Protein AF-A0A536HQE9-F1 (afdb_monomer_lite)

pLDDT: mean 83.28, std 8.92, range [55.72, 95.12]

Radius of gyration: 21.33 Å; chains: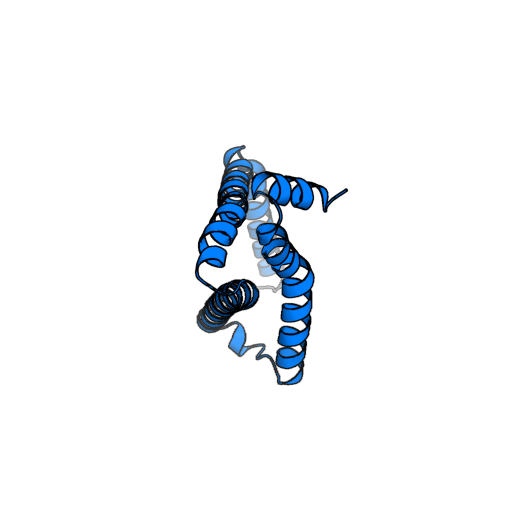 1; bounding box: 38×33×62 Å

Sequence (131 aa):
MSSAALRLRILSADMALALRVRAGAGLGRIWLPLLIVYLVWGSTYLGIRLAIDTIPPLLMAGVRFSVAGAILYAFSIGRGETQRDRPGRVQWVAALLVGELLLFGGNGGVVLAERSIPTGIAALLVATVPL

Secondary structure (DSSP, 8-state):
--HHHHHHHHHHHHHHHHHHHHHT--THHHHHHHHHHHHHHHHHHHHHHHHHTTS-HHHHHHHHHHHHHHHHHHHHHHTTGGGTS---HHHHHHHHHHHHHHHIIIIIHHHHHTTTS-HHHHHHHHHTTT-

Structure (mmCIF, N/CA/C/O backbone):
data_AF-A0A536HQE9-F1
#
_entry.id   AF-A0A536HQE9-F1
#
loop_
_atom_site.group_PDB
_atom_site.id
_atom_site.type_symbol
_atom_site.label_atom_id
_atom_site.label_alt_id
_atom_site.label_comp_id
_atom_site.label_asym_id
_atom_site.label_entity_id
_atom_site.label_seq_id
_atom_site.pdbx_PDB_ins_code
_atom_site.Cartn_x
_atom_site.Cartn_y
_atom_site.Car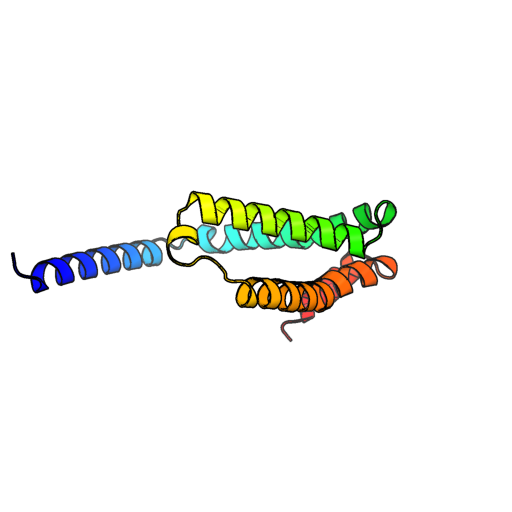tn_z
_atom_site.occupancy
_atom_site.B_iso_or_equiv
_atom_site.auth_seq_id
_atom_site.auth_comp_id
_atom_site.auth_asym_id
_atom_site.auth_atom_id
_atom_site.pdbx_PDB_model_num
ATOM 1 N N . MET A 1 1 ? -21.773 11.676 43.415 1.00 58.09 1 MET A N 1
ATOM 2 C CA . MET A 1 1 ? -20.652 12.390 42.755 1.00 58.09 1 MET A CA 1
ATOM 3 C C . MET A 1 1 ? -21.193 13.072 41.505 1.00 58.09 1 MET A C 1
ATOM 5 O O . MET A 1 1 ? -21.788 12.392 40.683 1.00 58.09 1 MET A O 1
ATOM 9 N N . SER A 1 2 ? -21.089 14.401 41.407 1.00 73.75 2 SER A N 1
ATOM 10 C CA . SER A 1 2 ? -21.716 15.191 40.332 1.00 73.75 2 SER A CA 1
ATOM 11 C C . SER A 1 2 ? -21.005 14.999 38.982 1.00 73.75 2 SER A C 1
ATOM 13 O O . SER A 1 2 ? -19.775 14.974 38.931 1.00 73.75 2 SER A O 1
ATOM 15 N N . SER A 1 3 ? -21.780 14.906 37.895 1.00 74.38 3 SER A N 1
ATOM 16 C CA . SER A 1 3 ? -21.342 14.813 36.485 1.00 74.38 3 SER A CA 1
ATOM 17 C C . SER A 1 3 ? -20.216 15.801 36.117 1.00 74.38 3 SER A C 1
ATOM 19 O O . SER A 1 3 ? -19.308 15.470 35.352 1.00 74.38 3 SER A O 1
ATOM 21 N N . ALA A 1 4 ? -20.206 16.985 36.738 1.00 72.88 4 ALA A N 1
ATOM 22 C CA . ALA A 1 4 ? -19.189 18.015 36.530 1.00 72.88 4 ALA A CA 1
ATOM 23 C C . ALA A 1 4 ? -17.778 17.601 36.999 1.00 72.88 4 ALA A C 1
ATOM 25 O O . ALA A 1 4 ? -16.787 17.913 36.339 1.00 72.88 4 ALA A O 1
ATOM 26 N N . ALA A 1 5 ? -17.670 16.849 38.099 1.00 74.19 5 ALA A N 1
ATOM 27 C CA . ALA A 1 5 ? -16.383 16.439 38.665 1.00 74.19 5 ALA A CA 1
ATOM 28 C C . ALA A 1 5 ? -15.695 15.346 37.828 1.00 74.19 5 ALA A C 1
ATOM 30 O O . ALA A 1 5 ? -14.469 15.315 37.719 1.00 74.19 5 ALA A O 1
ATOM 31 N N . LEU A 1 6 ? -16.485 14.468 37.199 1.00 73.44 6 LEU A N 1
ATOM 32 C CA . LEU A 1 6 ? -15.976 13.451 36.279 1.00 73.44 6 LEU A CA 1
ATOM 33 C C . LEU A 1 6 ? -15.451 14.096 34.987 1.00 73.44 6 LEU A C 1
ATOM 35 O O . LEU A 1 6 ? -14.371 13.739 34.523 1.00 73.44 6 LEU A O 1
ATOM 39 N N . ARG A 1 7 ? -16.166 15.099 34.458 1.00 72.75 7 ARG A N 1
ATOM 40 C CA . ARG A 1 7 ? -15.742 15.859 33.272 1.00 72.75 7 ARG A CA 1
ATOM 41 C C . ARG A 1 7 ? -14.437 16.619 33.500 1.00 72.75 7 ARG A C 1
ATOM 43 O O . ARG A 1 7 ? -13.562 16.545 32.649 1.00 72.75 7 ARG A O 1
ATOM 50 N N . LEU A 1 8 ? -14.270 17.280 34.648 1.00 75.00 8 LEU A N 1
ATOM 51 C CA . LEU A 1 8 ? -13.028 17.992 34.988 1.00 75.00 8 LEU A CA 1
ATOM 52 C C . LEU A 1 8 ? -11.826 17.048 35.123 1.00 75.00 8 LEU A C 1
ATOM 54 O O . LEU A 1 8 ? -10.733 17.378 34.667 1.00 75.00 8 LEU A O 1
ATOM 58 N N . ARG A 1 9 ? -12.029 15.849 35.685 1.00 75.62 9 ARG A N 1
ATOM 59 C CA . ARG A 1 9 ? -10.982 14.819 35.765 1.00 75.62 9 ARG A CA 1
ATOM 60 C C . ARG A 1 9 ? -10.570 14.297 34.390 1.00 75.62 9 ARG A C 1
ATOM 62 O O . ARG A 1 9 ? -9.373 14.220 34.129 1.00 75.62 9 ARG A O 1
ATOM 69 N N . ILE A 1 10 ? -11.531 13.992 33.517 1.00 73.38 10 ILE A N 1
ATOM 70 C CA . ILE A 1 10 ? -11.259 13.541 32.142 1.00 73.38 10 ILE A CA 1
ATOM 71 C C . ILE A 1 10 ? -10.513 14.636 31.368 1.00 73.38 10 ILE A C 1
ATOM 73 O O . ILE A 1 10 ? -9.427 14.384 30.858 1.00 73.38 10 ILE A O 1
ATOM 77 N N . LEU A 1 11 ? -11.006 15.880 31.419 1.00 77.31 11 LEU A N 1
ATOM 78 C CA . LEU A 1 11 ? -10.370 17.020 30.754 1.00 77.31 11 LEU A CA 1
ATOM 79 C C . LEU A 1 11 ? -8.928 17.245 31.243 1.00 77.31 11 LEU A C 1
ATOM 81 O O . LEU A 1 11 ? -8.043 17.548 30.450 1.00 77.31 11 LEU A O 1
ATOM 85 N N . SER A 1 12 ? -8.673 17.068 32.546 1.00 75.69 12 SER A N 1
ATOM 86 C CA . SER A 1 12 ? -7.329 17.202 33.122 1.00 75.69 12 SER A CA 1
ATOM 87 C C . SER A 1 12 ? -6.375 16.075 32.707 1.00 75.69 12 SER A C 1
ATOM 89 O O . SER A 1 12 ? -5.190 16.329 32.491 1.00 75.69 12 SER A O 1
ATOM 91 N N . ALA A 1 13 ? -6.881 14.847 32.554 1.00 77.62 13 ALA A N 1
ATOM 92 C CA . ALA A 1 13 ? -6.098 13.693 32.123 1.00 77.62 13 ALA A CA 1
ATOM 93 C C . ALA A 1 13 ? -5.738 13.787 30.634 1.00 77.62 13 ALA A C 1
ATOM 95 O O . ALA A 1 13 ? -4.582 13.562 30.273 1.00 77.62 13 ALA A O 1
ATOM 96 N N . ASP A 1 14 ? -6.687 14.206 29.794 1.00 81.50 14 ASP A N 1
ATOM 97 C CA . ASP A 1 14 ? -6.466 14.446 28.366 1.00 81.50 14 ASP A CA 1
ATOM 98 C C . ASP A 1 14 ? -5.483 15.599 28.140 1.00 81.50 14 ASP A C 1
ATOM 100 O O . ASP A 1 14 ? -4.561 15.485 27.333 1.00 81.50 14 ASP A O 1
ATOM 104 N N . MET A 1 15 ? -5.609 16.686 28.912 1.00 75.88 15 MET A N 1
ATOM 105 C CA . MET A 1 15 ? -4.670 17.811 28.871 1.00 75.88 15 MET A CA 1
ATOM 106 C C . MET A 1 15 ? -3.262 17.375 29.294 1.00 75.88 15 MET A C 1
ATOM 108 O O . MET A 1 15 ? -2.280 17.742 28.653 1.00 75.88 15 MET A O 1
ATOM 112 N N . ALA A 1 16 ? -3.144 16.551 30.339 1.00 75.31 16 ALA A N 1
ATOM 113 C CA . ALA A 1 16 ? -1.863 16.012 30.787 1.00 75.31 16 ALA A CA 1
ATOM 114 C C . ALA A 1 16 ? -1.246 15.048 29.758 1.00 75.31 16 ALA A C 1
ATOM 116 O O . ALA A 1 16 ? -0.032 15.072 29.552 1.00 75.31 16 ALA A O 1
ATOM 117 N N . LEU A 1 17 ? -2.057 14.233 29.077 1.00 74.44 17 LEU A N 1
ATOM 118 C CA . LEU A 1 17 ? -1.613 13.359 27.991 1.00 74.44 17 LEU A CA 1
ATOM 119 C C . LEU A 1 17 ? -1.147 14.178 26.781 1.00 74.44 17 LEU A C 1
ATOM 121 O O . LEU A 1 17 ? -0.054 13.940 26.268 1.00 74.44 17 LEU A O 1
ATOM 125 N N . ALA A 1 18 ? -1.918 15.188 26.377 1.00 71.06 18 ALA A N 1
ATOM 126 C CA . ALA A 1 18 ? -1.572 16.098 25.291 1.00 71.06 18 ALA A CA 1
ATOM 127 C C . ALA A 1 18 ? -0.280 16.872 25.593 1.00 71.06 18 ALA A C 1
ATOM 129 O O . ALA A 1 18 ? 0.608 16.949 24.745 1.00 71.06 18 ALA A O 1
ATOM 130 N N . LEU A 1 19 ? -0.119 17.373 26.821 1.00 70.06 19 LEU A N 1
ATOM 131 C CA . LEU A 1 19 ? 1.103 18.045 27.265 1.00 70.06 19 LEU A CA 1
ATOM 132 C C . LEU A 1 19 ? 2.301 17.089 27.322 1.00 70.06 19 LEU A C 1
ATOM 134 O O . LEU A 1 19 ? 3.394 17.494 26.948 1.00 70.06 19 LEU A O 1
ATOM 138 N N . ARG A 1 20 ? 2.124 15.814 27.694 1.00 68.06 20 ARG A N 1
ATOM 139 C CA . ARG A 1 20 ? 3.188 14.787 27.647 1.00 68.06 20 ARG A CA 1
ATOM 140 C C . ARG A 1 20 ? 3.584 14.393 26.223 1.00 68.06 20 ARG A C 1
ATOM 142 O O . ARG A 1 20 ? 4.760 14.156 25.952 1.00 68.06 20 ARG A O 1
ATOM 149 N N . VAL A 1 21 ? 2.623 14.329 25.302 1.00 65.62 21 VAL A N 1
ATOM 150 C CA . VAL A 1 21 ? 2.886 14.116 23.870 1.00 65.62 21 VAL A CA 1
ATOM 151 C C . VAL A 1 21 ? 3.666 15.304 23.301 1.00 65.62 21 VAL A C 1
ATOM 153 O O . VAL A 1 21 ? 4.659 15.100 22.605 1.00 65.62 21 VAL A O 1
ATOM 156 N N . ARG A 1 22 ? 3.277 16.532 23.665 1.00 63.88 22 ARG A N 1
ATOM 157 C CA . ARG A 1 22 ? 3.876 17.781 23.173 1.00 63.88 22 ARG A CA 1
ATOM 158 C C . ARG A 1 22 ? 5.249 18.080 23.785 1.00 63.88 22 ARG A C 1
ATOM 160 O O . ARG A 1 22 ? 6.147 18.496 23.066 1.00 63.88 22 ARG A O 1
ATOM 167 N N . ALA A 1 23 ? 5.435 17.817 25.078 1.00 63.81 23 ALA A N 1
ATOM 168 C CA . ALA A 1 23 ? 6.696 18.030 25.794 1.00 63.81 23 ALA A CA 1
ATOM 169 C C . ALA A 1 23 ? 7.766 16.969 25.476 1.00 63.81 23 ALA A C 1
ATOM 171 O O . ALA A 1 23 ? 8.939 17.174 25.765 1.00 63.81 23 ALA A O 1
ATOM 172 N N . GLY A 1 24 ? 7.372 15.837 24.881 1.00 55.72 24 GLY A N 1
ATOM 173 C CA . GLY A 1 24 ? 8.262 14.718 24.569 1.00 55.72 24 GLY A CA 1
ATOM 174 C C . GLY A 1 24 ? 8.358 14.382 23.084 1.00 55.72 24 GLY A C 1
ATOM 175 O O . GLY A 1 24 ? 8.731 13.257 22.752 1.00 55.72 24 GLY A O 1
ATOM 176 N N . ALA A 1 25 ? 7.966 15.270 22.169 1.00 62.78 25 ALA A N 1
ATOM 177 C CA . ALA A 1 25 ? 8.161 15.047 20.737 1.00 62.78 25 ALA A CA 1
ATOM 178 C C . ALA A 1 25 ? 9.625 15.327 20.358 1.00 62.78 25 ALA A C 1
ATOM 180 O O . ALA A 1 25 ? 9.936 16.293 19.671 1.00 62.78 25 ALA A O 1
ATOM 181 N N . GLY A 1 26 ? 10.547 14.494 20.851 1.00 75.06 26 GLY A N 1
ATOM 182 C CA . GLY A 1 26 ? 11.930 14.510 20.382 1.00 75.06 26 GLY A CA 1
ATOM 183 C C . GLY A 1 26 ? 11.981 14.234 18.879 1.00 75.06 26 GLY A C 1
ATOM 184 O O . GLY A 1 26 ? 11.080 13.585 18.344 1.00 75.06 26 GLY A O 1
ATOM 185 N N . LEU A 1 27 ? 13.04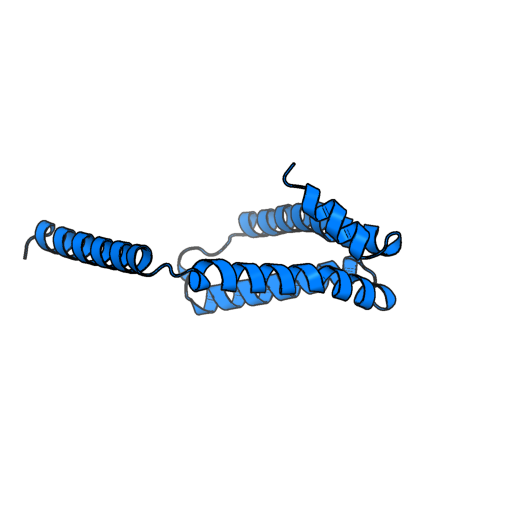8 14.681 18.210 1.00 76.00 27 LEU A N 1
ATOM 186 C CA . LEU A 1 27 ? 13.272 14.484 16.771 1.00 76.00 27 LEU A CA 1
ATOM 187 C C . LEU A 1 27 ? 12.894 13.060 16.301 1.00 76.00 27 LEU A C 1
ATOM 189 O O . LEU A 1 27 ? 12.240 12.900 15.274 1.00 76.00 27 LEU A O 1
ATOM 193 N N . GLY A 1 28 ? 13.200 12.026 17.092 1.00 81.94 28 GLY A N 1
ATOM 194 C CA . GLY A 1 28 ? 12.864 10.633 16.777 1.00 81.94 28 GLY A CA 1
ATOM 195 C C . GLY A 1 28 ? 11.371 10.338 16.557 1.00 81.94 28 GLY A C 1
ATOM 196 O O . GLY A 1 28 ? 11.050 9.509 15.715 1.00 81.94 28 GLY A O 1
ATOM 197 N N . ARG A 1 29 ? 10.440 11.034 17.228 1.00 83.88 29 ARG A N 1
ATOM 198 C CA . ARG A 1 29 ? 8.985 10.845 17.033 1.00 83.88 29 ARG A CA 1
ATOM 199 C C . ARG A 1 29 ? 8.483 11.340 15.675 1.00 83.88 29 ARG A C 1
ATOM 201 O O . ARG A 1 29 ? 7.400 10.941 15.264 1.00 83.88 29 ARG A O 1
ATOM 208 N N . ILE A 1 30 ? 9.257 12.189 15.003 1.00 87.62 30 ILE A N 1
ATOM 209 C CA . ILE A 1 30 ? 8.939 12.738 13.680 1.00 87.62 30 ILE A CA 1
ATOM 210 C C . ILE A 1 30 ? 9.748 11.999 12.611 1.00 87.62 30 ILE A C 1
ATOM 212 O O . ILE A 1 30 ? 9.189 11.492 11.640 1.00 87.62 30 ILE A O 1
ATOM 216 N N . TRP A 1 31 ? 11.062 11.882 12.812 1.00 93.88 31 TRP A N 1
ATOM 217 C CA . TRP A 1 31 ? 11.966 11.327 11.808 1.00 93.88 31 TRP A CA 1
ATOM 218 C C . TRP A 1 31 ? 11.847 9.815 11.643 1.00 93.88 31 TRP A C 1
ATOM 220 O O . TRP A 1 31 ? 11.999 9.333 10.526 1.00 93.88 31 TRP A O 1
ATOM 230 N N . LEU A 1 32 ? 11.548 9.056 12.705 1.00 93.50 32 LEU A N 1
ATOM 231 C CA . LEU A 1 32 ? 11.432 7.601 12.588 1.00 93.50 32 LEU A CA 1
ATOM 232 C C . LEU A 1 32 ? 10.230 7.185 11.718 1.00 93.50 32 LEU A C 1
ATOM 234 O O . LEU A 1 32 ? 10.441 6.413 10.783 1.00 93.50 32 LEU A O 1
ATOM 238 N N . PRO A 1 33 ? 9.001 7.706 11.929 1.00 93.50 33 PRO A N 1
ATOM 239 C CA . PRO A 1 33 ? 7.892 7.441 11.014 1.00 93.50 33 PRO A CA 1
ATOM 240 C C . PRO A 1 33 ? 8.178 7.891 9.580 1.00 93.50 33 PRO A C 1
ATOM 242 O O . PRO A 1 33 ? 7.868 7.155 8.649 1.00 93.50 33 PRO A O 1
ATOM 245 N N . LEU A 1 34 ? 8.808 9.059 9.393 1.00 93.00 34 LEU A N 1
ATOM 246 C CA . LEU A 1 34 ? 9.181 9.545 8.061 1.00 93.00 34 LEU A CA 1
ATOM 247 C C . LEU A 1 34 ? 10.153 8.596 7.361 1.00 93.00 34 LEU A C 1
ATOM 249 O O . LEU A 1 34 ? 9.936 8.250 6.205 1.00 93.00 34 LEU A O 1
ATOM 253 N N . LEU A 1 35 ? 11.184 8.127 8.065 1.00 94.88 35 LEU A N 1
ATOM 254 C CA . LEU A 1 35 ? 12.147 7.181 7.515 1.00 94.88 35 LEU A CA 1
ATOM 255 C C . LEU A 1 35 ? 11.469 5.866 7.118 1.00 94.88 35 LEU A C 1
ATOM 257 O O . LEU A 1 35 ? 11.728 5.347 6.036 1.00 94.88 35 LEU A O 1
ATOM 261 N N . ILE A 1 36 ? 10.572 5.351 7.965 1.00 95.12 36 ILE A N 1
ATOM 262 C CA . ILE A 1 36 ? 9.795 4.145 7.660 1.00 95.12 36 ILE A CA 1
ATOM 263 C C . ILE A 1 36 ? 8.967 4.363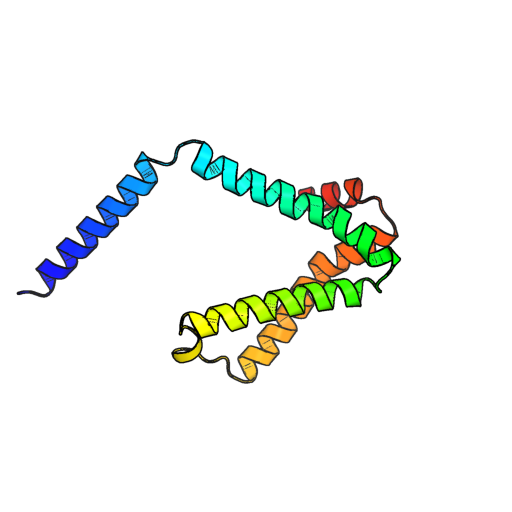 6.396 1.00 95.12 36 ILE A C 1
ATOM 265 O O . ILE A 1 36 ? 9.030 3.544 5.483 1.00 95.12 36 ILE A O 1
ATOM 269 N N . VAL A 1 37 ? 8.230 5.472 6.311 1.00 91.88 37 VAL A N 1
ATOM 270 C CA . VAL A 1 37 ? 7.425 5.789 5.127 1.00 91.88 37 VAL A CA 1
ATOM 271 C C . VAL A 1 37 ? 8.314 5.888 3.891 1.00 91.88 37 VAL A C 1
ATOM 273 O O . VAL A 1 37 ? 8.000 5.256 2.892 1.00 91.88 37 VAL A O 1
ATOM 276 N N . TYR A 1 38 ? 9.446 6.590 3.953 1.00 91.06 38 TYR A N 1
ATOM 277 C CA . TYR A 1 38 ? 10.345 6.758 2.808 1.00 91.06 38 TYR A CA 1
ATOM 278 C C . TYR A 1 38 ? 10.935 5.439 2.323 1.00 91.06 38 TYR A C 1
ATOM 280 O O . TYR A 1 38 ? 10.954 5.184 1.121 1.00 91.06 38 TYR A O 1
ATOM 288 N N . LEU A 1 39 ? 11.372 4.575 3.237 1.00 93.75 39 LEU A N 1
ATOM 289 C CA . LEU A 1 39 ? 11.931 3.277 2.871 1.00 93.75 39 LEU A CA 1
ATOM 290 C C . LEU A 1 39 ? 10.852 2.331 2.336 1.00 93.75 39 LEU A C 1
ATOM 292 O O . LEU A 1 39 ? 11.058 1.683 1.311 1.00 93.75 39 LEU A O 1
ATOM 296 N N . VAL A 1 40 ? 9.687 2.266 2.981 1.00 93.00 40 VAL A N 1
ATOM 297 C CA . VAL A 1 40 ? 8.590 1.372 2.575 1.00 93.00 40 VAL A CA 1
ATOM 298 C C . VAL A 1 40 ? 7.953 1.829 1.258 1.00 93.00 40 VAL A C 1
ATOM 300 O O . VAL A 1 40 ? 7.727 1.012 0.364 1.00 93.00 40 VAL A O 1
ATOM 303 N N . TRP A 1 41 ? 7.691 3.126 1.082 1.00 88.69 41 TRP A N 1
ATOM 304 C CA . TRP A 1 41 ? 7.170 3.648 -0.185 1.00 88.69 41 TRP A CA 1
ATOM 305 C C . TRP A 1 41 ? 8.222 3.648 -1.290 1.00 88.69 41 TRP A C 1
ATOM 307 O O . TRP A 1 41 ? 7.907 3.258 -2.407 1.00 88.69 41 TRP A O 1
ATOM 317 N N . GLY A 1 42 ? 9.471 4.015 -1.003 1.00 88.25 42 GLY A N 1
ATOM 318 C CA . GLY A 1 42 ? 10.542 3.986 -2.000 1.00 88.25 42 GLY A CA 1
ATOM 319 C C . GLY A 1 42 ? 10.801 2.574 -2.531 1.00 88.25 42 GLY A C 1
ATOM 320 O O . GLY A 1 42 ? 10.838 2.355 -3.740 1.00 88.25 42 GLY A O 1
ATOM 321 N N . SER A 1 43 ? 10.895 1.587 -1.634 1.00 90.75 43 SER A N 1
ATOM 322 C CA . SER A 1 43 ? 11.077 0.179 -2.021 1.00 90.75 43 SER A CA 1
ATOM 323 C C . SER A 1 43 ? 9.874 -0.411 -2.757 1.00 90.75 43 SER A C 1
ATOM 325 O O . SER A 1 43 ? 10.041 -1.362 -3.516 1.00 90.75 43 SER A O 1
ATOM 327 N N . THR A 1 44 ? 8.679 0.168 -2.601 1.00 89.94 44 THR A N 1
ATOM 328 C CA . THR A 1 44 ? 7.487 -0.278 -3.327 1.00 89.94 44 THR A CA 1
ATOM 329 C C . THR A 1 44 ? 7.671 -0.168 -4.840 1.00 89.94 44 THR A C 1
ATOM 331 O O . THR A 1 44 ? 7.306 -1.112 -5.530 1.00 89.94 44 THR A O 1
ATOM 334 N N . TYR A 1 45 ? 8.257 0.920 -5.354 1.00 89.50 45 TYR A N 1
ATOM 335 C CA . TYR A 1 45 ? 8.502 1.073 -6.797 1.00 89.50 45 TYR A CA 1
ATOM 336 C C . TYR A 1 45 ? 9.442 -0.018 -7.317 1.00 89.50 45 TYR A C 1
ATOM 338 O O . TYR A 1 45 ? 9.198 -0.654 -8.332 1.00 89.50 45 TYR A O 1
ATOM 346 N N . LEU A 1 46 ? 10.505 -0.321 -6.568 1.00 90.19 46 LEU A N 1
ATOM 347 C CA . LEU A 1 46 ? 11.384 -1.434 -6.923 1.00 90.19 46 LEU A CA 1
ATOM 348 C C . LEU A 1 46 ? 10.643 -2.781 -6.890 1.00 90.19 46 LEU A C 1
ATOM 350 O O . LEU A 1 46 ? 10.789 -3.589 -7.803 1.00 90.19 46 LEU A O 1
ATOM 354 N N . GLY A 1 47 ? 9.834 -3.017 -5.856 1.00 90.06 47 GLY A N 1
ATOM 355 C CA . GLY A 1 47 ? 9.048 -4.241 -5.715 1.00 90.06 47 GLY A CA 1
ATOM 356 C C . GLY A 1 47 ? 8.014 -4.428 -6.828 1.00 90.06 47 GLY A C 1
ATOM 357 O O . GLY A 1 47 ? 7.845 -5.547 -7.305 1.00 90.06 47 GLY A O 1
ATOM 358 N N . ILE A 1 48 ? 7.357 -3.350 -7.271 1.00 90.19 48 ILE A N 1
ATOM 359 C CA . ILE A 1 48 ? 6.423 -3.372 -8.402 1.00 90.19 48 ILE A CA 1
ATOM 360 C C . ILE A 1 48 ? 7.169 -3.805 -9.657 1.00 90.19 48 ILE A C 1
ATOM 362 O O . ILE A 1 48 ? 6.782 -4.813 -10.244 1.00 90.19 48 ILE A O 1
ATOM 366 N N . ARG A 1 49 ? 8.264 -3.129 -10.020 1.00 90.44 49 ARG A N 1
ATOM 367 C CA . ARG A 1 49 ? 9.063 -3.472 -11.202 1.00 90.44 49 ARG A CA 1
ATOM 368 C C . ARG A 1 49 ? 9.481 -4.939 -11.234 1.00 90.44 49 ARG A C 1
ATOM 370 O O . ARG A 1 49 ? 9.357 -5.575 -12.271 1.00 90.44 49 ARG A O 1
ATOM 377 N N . LEU A 1 50 ? 9.929 -5.482 -10.103 1.00 92.38 50 LEU A N 1
ATOM 378 C CA . LEU A 1 50 ? 10.311 -6.893 -10.007 1.00 92.38 50 LEU A CA 1
ATOM 379 C C . LEU A 1 50 ? 9.106 -7.841 -10.137 1.00 92.38 50 LEU A C 1
ATOM 381 O O . LEU A 1 50 ? 9.217 -8.918 -10.716 1.00 92.38 50 LEU A O 1
ATOM 3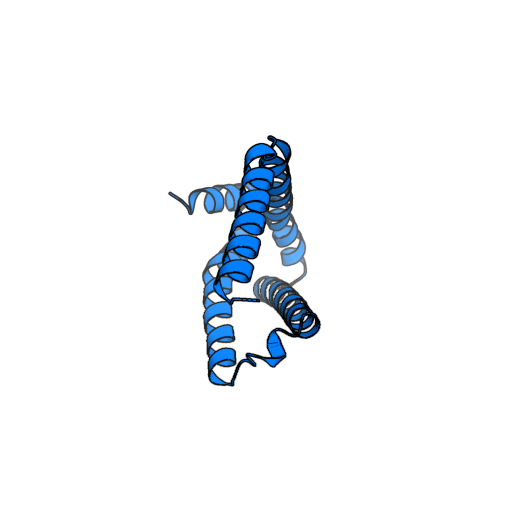85 N N . ALA A 1 51 ? 7.945 -7.464 -9.599 1.00 89.94 51 ALA A N 1
ATOM 386 C CA . ALA A 1 51 ? 6.749 -8.299 -9.640 1.00 89.94 51 ALA A CA 1
ATOM 387 C C . ALA A 1 51 ? 6.084 -8.315 -11.025 1.00 89.94 51 ALA A C 1
ATOM 389 O O . ALA A 1 51 ? 5.601 -9.361 -11.462 1.00 89.94 51 ALA A O 1
ATOM 390 N N . ILE A 1 52 ? 6.066 -7.180 -11.732 1.00 90.69 52 ILE A N 1
ATOM 391 C CA . ILE A 1 52 ? 5.399 -7.062 -13.040 1.00 90.69 52 ILE A CA 1
ATOM 392 C C . ILE A 1 52 ? 6.103 -7.833 -14.161 1.00 90.69 52 ILE A C 1
ATOM 394 O O . ILE A 1 52 ? 5.488 -8.073 -15.200 1.00 90.69 52 ILE A O 1
ATOM 398 N N . ASP A 1 53 ? 7.351 -8.254 -13.939 1.00 88.69 53 ASP A N 1
ATOM 399 C CA . ASP A 1 53 ? 8.088 -9.137 -14.848 1.00 88.69 53 ASP A CA 1
ATOM 400 C C . ASP A 1 53 ? 7.511 -10.567 -14.861 1.00 88.69 53 ASP A C 1
ATOM 402 O O . ASP A 1 53 ? 7.699 -11.306 -15.826 1.00 88.69 53 ASP A O 1
ATOM 406 N N . THR A 1 54 ? 6.783 -10.967 -13.810 1.00 90.94 54 THR A N 1
ATOM 407 C CA . THR A 1 54 ? 6.234 -12.330 -13.656 1.00 90.94 54 THR A CA 1
ATOM 408 C C . THR A 1 54 ? 4.712 -12.373 -13.536 1.00 90.94 54 THR A C 1
ATOM 410 O O . THR A 1 54 ? 4.088 -13.352 -13.944 1.00 90.94 54 THR A O 1
ATOM 413 N N . ILE A 1 55 ? 4.093 -11.317 -13.003 1.00 90.38 55 ILE A N 1
ATOM 414 C CA . ILE A 1 55 ? 2.650 -11.229 -12.769 1.00 90.38 55 ILE A CA 1
ATOM 415 C C . ILE A 1 55 ? 2.083 -10.075 -13.604 1.00 90.38 55 ILE A C 1
ATOM 417 O O . ILE A 1 55 ? 2.626 -8.970 -13.553 1.00 90.38 55 ILE A O 1
ATOM 421 N N . PRO A 1 56 ? 0.956 -10.257 -14.324 1.00 90.00 56 PRO A N 1
ATOM 422 C CA . PRO A 1 56 ? 0.297 -9.156 -15.012 1.00 90.00 56 PRO A CA 1
ATOM 423 C C . PRO A 1 56 ? 0.068 -7.963 -14.059 1.00 90.00 56 PRO A C 1
ATOM 425 O O . PRO A 1 56 ? -0.512 -8.143 -12.992 1.00 90.00 56 PRO A O 1
ATOM 428 N N . PRO A 1 57 ? 0.484 -6.738 -14.411 1.00 86.19 57 PRO A N 1
ATOM 429 C CA . PRO A 1 57 ? 0.587 -5.624 -13.473 1.00 86.19 57 PRO A CA 1
ATOM 430 C C . PRO A 1 57 ? -0.711 -5.256 -12.767 1.00 86.19 57 PRO A C 1
ATOM 432 O O . PRO A 1 57 ? -0.715 -5.059 -11.557 1.00 86.19 57 PRO A O 1
ATOM 435 N N . LEU A 1 58 ? -1.824 -5.203 -13.501 1.00 85.19 58 LEU A N 1
ATOM 436 C CA . LEU A 1 58 ? -3.123 -4.899 -12.900 1.00 85.19 58 LEU A CA 1
ATOM 437 C C . LEU A 1 58 ? -3.581 -6.015 -11.953 1.00 85.19 58 LEU A C 1
ATOM 439 O O . LEU A 1 58 ? -4.182 -5.730 -10.923 1.00 85.19 58 LEU A O 1
ATOM 443 N N . LEU A 1 59 ? -3.238 -7.271 -12.257 1.00 86.44 59 LEU A N 1
ATOM 444 C CA . LEU A 1 59 ? -3.501 -8.399 -11.368 1.00 86.44 59 LEU A CA 1
ATOM 445 C C . LEU A 1 59 ? -2.623 -8.325 -10.114 1.00 86.44 59 LEU A C 1
ATOM 447 O O . LEU A 1 59 ? -3.128 -8.495 -9.011 1.00 86.44 59 LEU A O 1
ATOM 451 N N . MET A 1 60 ? -1.333 -8.019 -10.267 1.00 88.81 60 MET A N 1
ATOM 452 C CA . MET A 1 60 ? -0.408 -7.824 -9.149 1.00 88.81 60 MET A CA 1
ATOM 453 C C . MET A 1 60 ? -0.905 -6.718 -8.211 1.00 88.81 60 MET A C 1
ATOM 455 O O . MET A 1 60 ? -1.037 -6.943 -7.006 1.00 88.81 60 MET A O 1
ATOM 459 N N . ALA A 1 61 ? -1.256 -5.553 -8.765 1.00 86.38 61 ALA A N 1
ATOM 460 C CA . ALA A 1 61 ? -1.817 -4.444 -8.004 1.00 86.38 61 ALA A CA 1
ATOM 461 C C . ALA A 1 61 ? -3.135 -4.853 -7.323 1.00 86.38 61 ALA A C 1
ATOM 463 O O . ALA A 1 61 ? -3.279 -4.689 -6.111 1.00 86.38 61 ALA A O 1
ATOM 464 N N . GLY A 1 62 ? -4.063 -5.456 -8.072 1.00 85.25 62 GLY A N 1
ATOM 465 C CA . GLY A 1 62 ? -5.350 -5.923 -7.561 1.00 85.25 62 GLY A CA 1
ATOM 466 C C . GLY A 1 62 ? -5.211 -6.891 -6.386 1.00 85.25 62 GLY A C 1
ATOM 467 O O . GLY A 1 62 ? -5.838 -6.689 -5.346 1.00 85.25 62 GLY A O 1
ATOM 468 N N . VAL A 1 63 ? -4.339 -7.897 -6.497 1.00 88.38 63 VAL A N 1
ATOM 469 C CA . VAL A 1 63 ? -4.061 -8.860 -5.419 1.00 88.38 63 VAL A CA 1
ATOM 470 C C . VAL A 1 63 ? -3.448 -8.161 -4.210 1.00 88.38 63 VAL A C 1
ATOM 472 O O . VAL A 1 63 ? -3.947 -8.335 -3.099 1.00 88.38 63 VAL A O 1
ATOM 475 N N . ARG A 1 64 ? -2.415 -7.332 -4.405 1.00 87.12 64 ARG A N 1
ATOM 476 C CA . ARG A 1 64 ? -1.751 -6.595 -3.318 1.00 87.12 64 ARG A CA 1
ATOM 477 C C . ARG A 1 64 ? -2.757 -5.810 -2.479 1.00 87.12 64 ARG A C 1
ATOM 479 O O . ARG A 1 64 ? -2.738 -5.885 -1.250 1.00 87.12 64 ARG A O 1
ATOM 486 N N . PHE A 1 65 ? -3.635 -5.062 -3.135 1.00 85.69 65 PHE A N 1
ATOM 487 C CA . PHE A 1 65 ? -4.594 -4.215 -2.441 1.00 85.69 65 PHE A CA 1
ATOM 488 C C . PHE A 1 65 ? -5.797 -4.980 -1.891 1.00 85.69 65 PHE A C 1
ATOM 490 O O . PHE A 1 65 ? -6.286 -4.629 -0.819 1.00 85.69 65 PHE A O 1
ATOM 497 N N . SER A 1 66 ? -6.222 -6.061 -2.548 1.00 87.31 66 SER A N 1
ATOM 498 C CA . SER A 1 66 ? -7.255 -6.954 -2.010 1.00 87.31 66 SER A CA 1
ATOM 499 C C . SER A 1 66 ? -6.788 -7.624 -0.720 1.00 87.31 66 SER A C 1
ATOM 501 O O . SER A 1 66 ? -7.531 -7.667 0.258 1.00 87.31 66 SER A O 1
ATOM 503 N N . VAL A 1 67 ? -5.533 -8.085 -0.680 1.00 91.56 67 VAL A N 1
ATOM 504 C CA . VAL A 1 67 ? -4.921 -8.666 0.523 1.00 91.56 67 VAL A CA 1
ATOM 505 C C . VAL A 1 67 ? -4.824 -7.623 1.638 1.00 91.56 67 VAL A C 1
ATOM 507 O O . VAL A 1 67 ? -5.240 -7.898 2.761 1.00 91.56 67 VAL A O 1
ATOM 510 N N . ALA A 1 68 ? -4.342 -6.412 1.342 1.00 89.69 68 ALA A N 1
ATOM 511 C CA . ALA A 1 68 ? -4.271 -5.336 2.333 1.00 89.69 68 ALA A CA 1
ATOM 512 C C . ALA A 1 68 ? -5.659 -4.965 2.888 1.00 89.69 68 ALA A C 1
ATOM 514 O O . ALA A 1 68 ? -5.831 -4.855 4.103 1.00 89.69 68 ALA A O 1
ATOM 515 N N . GLY A 1 69 ? -6.659 -4.831 2.012 1.00 88.44 69 GLY A N 1
ATOM 516 C CA . GLY A 1 69 ? -8.044 -4.564 2.393 1.00 88.44 69 GLY A CA 1
ATOM 517 C C . GLY A 1 69 ? -8.640 -5.676 3.255 1.00 88.44 69 GLY A C 1
ATOM 518 O O . GLY A 1 69 ? -9.260 -5.388 4.275 1.00 88.44 69 GLY A O 1
ATOM 519 N N . ALA A 1 70 ? -8.396 -6.943 2.910 1.00 90.31 70 ALA A N 1
ATOM 520 C CA . ALA A 1 70 ? -8.852 -8.090 3.692 1.00 90.31 70 ALA A CA 1
ATOM 521 C C . ALA A 1 70 ? -8.219 -8.128 5.092 1.00 90.31 70 ALA A C 1
ATOM 523 O O . ALA A 1 70 ? -8.925 -8.356 6.074 1.00 90.31 70 ALA A O 1
ATOM 524 N N . ILE A 1 71 ? -6.914 -7.853 5.199 1.00 93.94 71 ILE A N 1
ATOM 525 C CA . ILE A 1 71 ? -6.208 -7.775 6.486 1.00 93.94 71 ILE A CA 1
ATOM 526 C C . ILE A 1 71 ? -6.781 -6.643 7.343 1.00 93.94 71 ILE A C 1
ATOM 528 O O . ILE A 1 71 ? -7.101 -6.863 8.511 1.00 93.94 71 ILE A O 1
ATOM 532 N N . LEU A 1 72 ? -6.951 -5.447 6.773 1.00 89.19 72 LEU A N 1
ATOM 533 C CA . LEU A 1 72 ? -7.525 -4.303 7.487 1.00 89.19 72 LEU A CA 1
ATOM 534 C C . LEU A 1 72 ? -8.967 -4.569 7.924 1.00 89.19 72 LEU A C 1
ATOM 536 O O . LEU A 1 72 ? -9.343 -4.247 9.051 1.00 89.19 72 LEU A O 1
ATOM 540 N N . TYR A 1 73 ? -9.765 -5.207 7.068 1.00 88.06 73 TYR A N 1
ATOM 541 C CA . TYR A 1 73 ? -11.134 -5.572 7.400 1.00 88.06 73 TYR A CA 1
ATOM 542 C C . TYR A 1 73 ? -11.176 -6.603 8.538 1.00 88.06 73 TYR A C 1
ATOM 544 O O . TYR A 1 73 ? -11.866 -6.384 9.534 1.00 88.06 73 TYR A O 1
ATOM 552 N N . ALA A 1 74 ? -10.370 -7.667 8.465 1.00 90.25 74 ALA A N 1
ATOM 553 C CA . ALA A 1 74 ? -10.240 -8.657 9.536 1.00 90.25 74 ALA A CA 1
ATOM 554 C C . ALA A 1 74 ? -9.777 -8.025 10.859 1.00 90.25 74 ALA A C 1
ATOM 556 O O . ALA A 1 74 ? -10.309 -8.337 11.926 1.00 90.25 74 ALA A O 1
ATOM 557 N N . PHE A 1 75 ? -8.837 -7.083 10.793 1.00 90.81 75 PHE A N 1
ATOM 558 C CA . PHE A 1 75 ? -8.373 -6.334 11.955 1.00 90.81 75 PHE A CA 1
ATOM 559 C C . PHE A 1 75 ? -9.485 -5.476 12.581 1.00 90.81 75 PHE A C 1
ATOM 561 O O . PHE A 1 75 ? -9.638 -5.467 13.804 1.00 90.81 75 PHE A O 1
ATOM 568 N N . SER A 1 76 ? -10.311 -4.809 11.766 1.00 87.00 76 SER A N 1
ATOM 569 C CA . SER A 1 76 ? -11.456 -4.025 12.260 1.00 87.00 76 SER A CA 1
ATOM 570 C C . SER A 1 76 ? -12.519 -4.896 12.942 1.00 87.00 76 SER A C 1
ATOM 572 O O . SER A 1 76 ? -13.069 -4.508 13.977 1.00 87.00 76 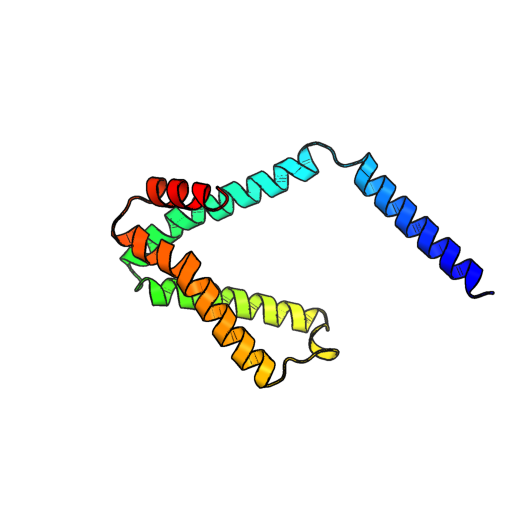SER A O 1
ATOM 574 N N . ILE A 1 77 ? -12.740 -6.114 12.427 1.00 86.19 77 ILE A N 1
ATOM 575 C CA . ILE A 1 77 ? -13.604 -7.112 13.065 1.00 86.19 77 ILE A CA 1
ATOM 576 C C . ILE A 1 77 ? -13.031 -7.488 14.434 1.00 86.19 77 ILE A C 1
ATOM 578 O O . ILE A 1 77 ? -13.766 -7.488 15.421 1.00 86.19 77 ILE A O 1
ATOM 582 N N . GLY A 1 78 ? -11.723 -7.755 14.513 1.00 85.50 78 GLY A N 1
ATOM 583 C CA . GLY A 1 78 ? -11.037 -8.104 15.761 1.00 85.50 78 GLY A CA 1
ATOM 584 C C . GLY A 1 78 ? -11.092 -7.010 16.834 1.00 85.50 78 GLY A C 1
ATOM 585 O O . GLY A 1 78 ? -11.092 -7.313 18.023 1.00 85.50 78 GLY A O 1
ATOM 586 N N . ARG A 1 79 ? -11.207 -5.739 16.431 1.00 85.88 79 ARG A N 1
ATOM 587 C CA . ARG A 1 79 ? -11.406 -4.591 17.335 1.00 85.88 79 ARG A CA 1
ATOM 588 C C . ARG A 1 79 ? -12.862 -4.366 17.756 1.00 85.88 79 ARG A C 1
ATOM 590 O O . ARG A 1 79 ? -13.125 -3.489 18.575 1.00 85.88 79 ARG A O 1
ATOM 597 N N . GLY A 1 80 ? -13.810 -5.124 17.204 1.00 77.38 80 GLY A N 1
ATOM 598 C CA . GLY A 1 80 ? -15.241 -4.964 17.472 1.00 77.38 80 GLY A CA 1
ATOM 599 C C . GLY A 1 80 ? -15.869 -3.719 16.834 1.00 77.38 80 GLY A C 1
ATOM 600 O O . GLY A 1 80 ? -17.033 -3.421 17.096 1.00 77.38 80 GLY A O 1
ATOM 601 N N . GLU A 1 81 ? -15.144 -3.001 15.973 1.00 70.88 81 GLU A N 1
ATOM 602 C CA . GLU A 1 81 ? -15.635 -1.777 15.321 1.00 70.88 81 GLU A CA 1
ATOM 603 C C . GLU A 1 81 ? -16.772 -2.084 14.352 1.00 70.88 81 GLU A C 1
ATOM 605 O O . GLU A 1 81 ? -17.786 -1.389 14.308 1.00 70.88 81 GLU A O 1
ATOM 610 N N . THR A 1 82 ? -16.660 -3.219 13.666 1.00 64.75 82 THR A N 1
ATOM 611 C CA . THR A 1 82 ? -17.674 -3.712 12.737 1.00 64.75 82 THR A CA 1
ATOM 612 C C . THR A 1 82 ? -18.976 -4.112 13.438 1.00 64.75 82 THR A C 1
ATOM 614 O O . THR A 1 82 ? -19.986 -4.272 12.767 1.00 64.75 82 THR A O 1
ATOM 617 N N . GLN A 1 83 ? -19.008 -4.294 14.767 1.00 62.88 83 GLN A N 1
ATOM 618 C CA . GLN A 1 83 ? -20.252 -4.642 15.473 1.00 62.88 83 GLN A CA 1
ATOM 619 C C . GLN A 1 83 ? -21.186 -3.446 15.689 1.00 62.88 83 GLN A C 1
ATOM 621 O O . GLN A 1 83 ? -22.388 -3.648 15.846 1.00 62.88 83 GLN A O 1
ATOM 626 N N . ARG A 1 84 ? -20.655 -2.218 15.686 1.00 61.56 84 ARG A N 1
ATOM 627 C CA . ARG A 1 84 ? -21.452 -0.990 15.834 1.00 61.56 84 ARG A CA 1
ATOM 628 C C . ARG A 1 84 ? -21.866 -0.386 14.494 1.00 61.56 84 ARG A C 1
ATOM 630 O O . ARG A 1 84 ? -22.923 0.229 14.434 1.00 61.56 84 ARG A O 1
ATOM 637 N N . ASP A 1 85 ? -21.064 -0.587 13.450 1.00 68.94 85 ASP A N 1
ATOM 638 C CA . ASP A 1 85 ? -21.275 0.008 12.127 1.00 68.94 85 ASP A CA 1
ATOM 639 C C . ASP A 1 85 ? -20.912 -0.994 11.016 1.00 68.94 85 ASP A C 1
ATOM 641 O O . ASP A 1 85 ? -19.830 -0.965 10.425 1.00 68.94 85 ASP A O 1
ATOM 645 N N . ARG A 1 86 ? -21.789 -1.983 10.788 1.00 77.38 86 ARG A N 1
ATOM 646 C CA . ARG A 1 86 ? -21.595 -2.951 9.698 1.00 77.38 86 ARG A CA 1
ATOM 647 C C . ARG A 1 86 ? -21.815 -2.254 8.352 1.00 77.38 86 ARG A C 1
ATOM 649 O O . ARG A 1 86 ? -22.903 -1.713 8.149 1.00 77.38 86 ARG A O 1
ATOM 656 N N . PRO A 1 87 ? -20.881 -2.359 7.388 1.00 80.31 87 PRO A N 1
ATOM 657 C CA . PRO A 1 87 ? -21.115 -1.816 6.061 1.00 80.31 87 PRO A CA 1
ATOM 658 C C . PRO A 1 87 ? -22.282 -2.559 5.398 1.00 80.31 87 PRO A C 1
ATOM 660 O O . PRO A 1 87 ? -22.259 -3.784 5.244 1.00 80.31 87 PRO A O 1
ATOM 663 N N . GLY A 1 88 ? -23.320 -1.816 5.021 1.00 87.62 88 GLY A N 1
ATOM 664 C CA . GLY A 1 88 ? -24.428 -2.313 4.215 1.00 87.62 88 GLY A CA 1
ATOM 665 C C . GLY A 1 88 ? -24.039 -2.474 2.743 1.00 87.62 88 GLY A C 1
ATOM 666 O O . GLY A 1 88 ? -22.939 -2.119 2.318 1.00 87.62 88 GLY A O 1
ATOM 667 N N . ARG A 1 89 ? -24.959 -3.008 1.927 1.00 88.31 89 ARG A N 1
ATOM 668 C CA . ARG A 1 89 ? -24.708 -3.274 0.494 1.00 88.31 89 ARG A CA 1
ATOM 669 C C . ARG A 1 89 ? -24.272 -2.027 -0.277 1.00 88.31 89 ARG A C 1
ATOM 671 O O . ARG A 1 89 ? -23.378 -2.119 -1.109 1.00 88.31 89 ARG A O 1
ATOM 678 N N . VAL A 1 90 ? -24.873 -0.876 0.021 1.00 89.56 90 VAL A N 1
ATOM 679 C CA . VAL A 1 90 ? -24.524 0.397 -0.627 1.00 89.56 90 VAL A CA 1
ATOM 680 C C . VAL A 1 90 ? -23.112 0.834 -0.239 1.00 89.56 90 VAL A C 1
ATOM 682 O O . VAL A 1 90 ? -22.347 1.213 -1.119 1.00 89.56 90 VAL A O 1
ATOM 685 N N . GLN A 1 91 ? -22.727 0.714 1.039 1.00 86.75 91 GLN A N 1
ATOM 686 C CA . GLN A 1 91 ? -21.361 1.028 1.471 1.00 86.75 91 GLN A CA 1
ATOM 687 C C . GLN A 1 91 ? -20.327 0.092 0.840 1.00 86.75 91 GLN A C 1
ATOM 689 O O . GLN A 1 91 ? -19.264 0.559 0.451 1.00 86.75 91 GLN A O 1
ATOM 694 N N . TRP A 1 92 ? -20.634 -1.198 0.683 1.00 89.75 92 TRP A N 1
ATOM 695 C CA . TRP A 1 92 ? -19.740 -2.137 -0.001 1.00 89.75 92 TRP A CA 1
ATOM 696 C C . TRP A 1 92 ? -19.532 -1.782 -1.471 1.00 89.75 92 TRP A C 1
ATOM 698 O O . TRP A 1 92 ? -18.396 -1.754 -1.932 1.00 89.75 92 TRP A O 1
ATOM 708 N N . VAL A 1 93 ? -20.607 -1.473 -2.199 1.00 89.31 93 VAL A N 1
ATOM 709 C CA . VAL A 1 93 ? -20.508 -1.065 -3.609 1.00 89.31 93 VAL A CA 1
ATOM 710 C C . VAL A 1 93 ? -19.755 0.257 -3.736 1.00 89.31 93 VAL A C 1
ATOM 712 O O . VAL A 1 93 ? -18.863 0.368 -4.570 1.00 89.31 93 VAL A O 1
ATOM 715 N N . ALA A 1 94 ? -20.054 1.238 -2.882 1.00 86.38 94 ALA A N 1
ATOM 716 C CA . ALA A 1 94 ? -19.333 2.505 -2.865 1.00 86.38 94 ALA A CA 1
ATOM 717 C C . ALA A 1 94 ? -17.843 2.309 -2.544 1.00 86.38 94 ALA A C 1
ATOM 719 O O . ALA A 1 94 ? -17.001 2.888 -3.218 1.00 86.38 94 ALA A O 1
ATOM 720 N N . ALA A 1 95 ? -17.505 1.463 -1.567 1.00 86.00 95 ALA A N 1
ATOM 721 C CA . ALA A 1 95 ? -16.123 1.162 -1.204 1.00 86.00 95 ALA A CA 1
ATOM 722 C C . ALA A 1 95 ? -15.368 0.450 -2.333 1.00 86.00 95 ALA A C 1
ATOM 724 O O . ALA A 1 95 ? -14.208 0.773 -2.574 1.00 86.00 95 ALA A O 1
ATOM 725 N N . LEU A 1 96 ? -16.022 -0.475 -3.043 1.00 85.81 96 LEU A N 1
ATOM 726 C CA . LEU A 1 96 ? -15.445 -1.127 -4.217 1.00 85.81 96 LEU A CA 1
ATOM 727 C C . LEU A 1 96 ? -15.199 -0.118 -5.338 1.00 85.81 96 LEU A C 1
ATOM 729 O O . LEU A 1 96 ? -14.079 -0.035 -5.819 1.00 85.81 96 LEU A O 1
ATOM 733 N N . LEU A 1 97 ? -16.194 0.698 -5.695 1.00 84.31 97 LEU A N 1
ATOM 734 C CA . LEU A 1 97 ? -16.064 1.688 -6.768 1.00 84.31 97 LEU A CA 1
ATOM 735 C C . LEU A 1 97 ? -15.011 2.751 -6.448 1.00 84.31 97 LEU A C 1
ATOM 737 O O . LEU A 1 97 ? -14.133 3.019 -7.261 1.00 84.31 97 LEU A O 1
ATOM 741 N N . VAL A 1 98 ? -15.077 3.351 -5.258 1.00 84.00 98 VAL A N 1
ATOM 742 C CA . VAL A 1 98 ? -14.129 4.388 -4.829 1.00 84.00 98 VAL A CA 1
ATOM 743 C C . VAL A 1 98 ? -12.732 3.800 -4.663 1.00 84.00 98 VAL A C 1
ATOM 745 O O . VAL A 1 98 ? -11.764 4.409 -5.110 1.00 84.00 98 VAL A O 1
ATOM 748 N N . GLY A 1 99 ? -12.620 2.615 -4.057 1.00 81.88 99 GLY A N 1
ATOM 749 C CA . GLY A 1 99 ? -11.354 1.907 -3.913 1.00 81.88 99 GLY A CA 1
ATOM 750 C C . GLY A 1 99 ? -10.735 1.598 -5.270 1.00 81.88 99 GLY A C 1
ATOM 751 O O . GLY A 1 99 ? -9.582 1.937 -5.499 1.00 81.88 99 GLY A O 1
ATOM 752 N N . GLU A 1 100 ? -11.507 1.031 -6.192 1.00 80.25 100 GLU A N 1
ATOM 753 C CA . GLU A 1 100 ? -11.049 0.705 -7.538 1.00 80.25 100 GLU A CA 1
ATOM 754 C C . GLU A 1 100 ? -10.634 1.963 -8.307 1.00 80.25 100 GLU A C 1
ATOM 756 O O . GLU A 1 100 ? -9.503 2.021 -8.770 1.00 80.25 100 GLU A O 1
ATOM 761 N N . LEU A 1 101 ? -11.452 3.021 -8.360 1.00 77.88 101 LEU A N 1
ATOM 762 C CA . LEU A 1 101 ? -11.085 4.272 -9.041 1.00 77.88 101 LEU A CA 1
ATOM 763 C C . LEU A 1 101 ? -9.833 4.939 -8.446 1.00 77.88 101 LEU A C 1
ATOM 765 O O . LEU A 1 101 ? -8.953 5.360 -9.200 1.00 77.88 101 LEU A O 1
ATOM 769 N N . LEU A 1 102 ? -9.721 5.020 -7.115 1.00 73.88 102 LEU A N 1
ATOM 770 C CA . LEU A 1 102 ? -8.559 5.625 -6.451 1.00 73.88 102 LEU A CA 1
ATOM 771 C C . LEU A 1 102 ? -7.285 4.804 -6.669 1.00 73.88 102 LEU A C 1
ATOM 773 O O . LEU A 1 102 ? -6.223 5.362 -6.957 1.00 73.88 102 LEU A O 1
ATOM 777 N N . LEU A 1 103 ? -7.377 3.479 -6.543 1.00 74.88 103 LEU A N 1
ATOM 778 C CA . LEU A 1 103 ? -6.226 2.600 -6.710 1.00 74.88 103 LEU A CA 1
ATOM 779 C C . LEU A 1 103 ? -5.805 2.484 -8.169 1.00 74.88 103 LEU A C 1
ATOM 781 O O . LEU A 1 103 ? -4.608 2.474 -8.439 1.00 74.88 103 LEU A O 1
ATOM 785 N N . PHE A 1 104 ? -6.757 2.400 -9.095 1.00 72.75 104 PHE A N 1
ATOM 786 C CA . PHE A 1 104 ? -6.487 2.251 -10.520 1.00 72.75 104 PHE A CA 1
ATOM 787 C C . PHE A 1 104 ? -5.924 3.545 -11.111 1.00 72.75 104 PHE A C 1
ATOM 789 O O . PHE A 1 104 ? -4.930 3.500 -11.833 1.00 72.75 104 PHE A O 1
ATOM 796 N N . GLY A 1 105 ? -6.493 4.700 -10.745 1.00 69.38 105 GLY A N 1
ATOM 797 C CA . GLY A 1 105 ? -6.009 6.005 -11.194 1.00 69.38 105 GLY A CA 1
ATOM 798 C C . GLY A 1 105 ? -4.614 6.340 -10.664 1.00 69.38 105 GLY A C 1
ATOM 799 O O . GLY A 1 105 ? -3.744 6.734 -11.434 1.00 69.38 105 GLY A O 1
ATOM 800 N N . GLY A 1 106 ? -4.375 6.146 -9.363 1.00 77.00 106 GLY A N 1
ATOM 801 C CA . GLY A 1 106 ? -3.083 6.452 -8.746 1.00 77.00 106 GLY A CA 1
ATOM 802 C C . GLY A 1 106 ? -2.054 5.338 -8.936 1.00 77.00 106 GLY A C 1
ATOM 803 O O . GLY A 1 106 ? -1.098 5.460 -9.700 1.00 77.00 106 GLY A O 1
ATOM 804 N N . ASN A 1 107 ? -2.231 4.231 -8.214 1.00 82.19 107 ASN A N 1
ATOM 805 C CA . ASN A 1 107 ? -1.233 3.162 -8.162 1.00 82.19 107 ASN A CA 1
ATOM 806 C C . ASN A 1 107 ? -1.218 2.309 -9.439 1.00 82.19 107 ASN A C 1
ATOM 808 O O . ASN A 1 107 ? -0.151 1.919 -9.895 1.00 82.19 107 ASN A O 1
ATOM 812 N N . GLY A 1 108 ? -2.377 2.065 -10.056 1.00 83.88 108 GLY A N 1
ATOM 813 C CA . GLY A 1 108 ? -2.484 1.379 -11.344 1.00 83.88 108 GLY A CA 1
ATOM 814 C C . GLY A 1 108 ? -1.742 2.127 -12.451 1.00 83.88 108 GLY A C 1
ATOM 815 O O . GLY A 1 108 ? -1.005 1.507 -13.215 1.00 83.88 108 GLY A O 1
ATOM 816 N N . GLY A 1 109 ? -1.842 3.460 -12.476 1.00 85.19 109 GLY A N 1
ATOM 817 C CA . GLY A 1 109 ? -1.055 4.320 -13.361 1.00 85.19 109 GLY A CA 1
ATOM 818 C C . GLY A 1 109 ? 0.455 4.153 -13.166 1.00 85.19 109 GLY A C 1
ATOM 819 O O . GLY A 1 109 ? 1.172 3.947 -14.142 1.00 85.19 109 GLY A O 1
ATOM 820 N N . VAL A 1 110 ? 0.933 4.151 -11.917 1.00 87.00 110 VAL A N 1
ATOM 821 C CA . VAL A 1 110 ? 2.353 3.897 -11.590 1.00 87.00 110 VAL A CA 1
ATOM 822 C C . VAL A 1 110 ? 2.791 2.513 -12.066 1.00 87.00 110 VAL A C 1
ATOM 824 O O . VAL A 1 110 ? 3.801 2.381 -12.747 1.00 87.00 110 VAL A O 1
ATOM 827 N N . VAL A 1 111 ? 2.002 1.486 -11.764 1.00 87.88 111 VAL A N 1
ATOM 828 C CA . VAL A 1 111 ? 2.276 0.092 -12.129 1.00 87.88 111 VAL A CA 1
ATOM 829 C C . VAL A 1 111 ? 2.328 -0.101 -13.653 1.00 87.88 111 VAL A C 1
ATOM 831 O O . VAL A 1 111 ? 3.135 -0.881 -14.159 1.00 87.88 111 VAL A O 1
ATOM 834 N N . LEU A 1 112 ? 1.492 0.620 -14.405 1.00 88.25 112 LEU A N 1
ATOM 835 C CA . LEU A 1 112 ? 1.547 0.645 -15.866 1.00 88.25 112 LEU A CA 1
ATOM 836 C C . LEU A 1 112 ? 2.754 1.437 -16.379 1.00 88.25 112 LEU A C 1
ATOM 838 O O . LEU A 1 112 ? 3.419 0.979 -17.308 1.00 88.25 112 LEU A O 1
ATOM 842 N N . ALA A 1 113 ? 3.056 2.589 -15.776 1.00 88.00 113 ALA A N 1
ATOM 843 C CA . ALA A 1 113 ? 4.198 3.420 -16.143 1.00 88.00 113 ALA A CA 1
ATOM 844 C C . ALA A 1 113 ? 5.520 2.673 -15.940 1.00 88.00 113 ALA A C 1
ATOM 846 O O . ALA A 1 113 ? 6.383 2.711 -16.813 1.00 88.00 113 ALA A O 1
ATOM 847 N N . GLU A 1 114 ? 5.654 1.913 -14.855 1.00 89.56 114 GLU A N 1
ATOM 848 C CA . GLU A 1 114 ? 6.846 1.122 -14.549 1.00 89.56 114 GLU A CA 1
ATOM 849 C C . GLU A 1 114 ? 7.167 0.035 -15.577 1.00 89.56 114 GLU A C 1
ATOM 851 O O . GLU A 1 114 ? 8.277 -0.488 -15.562 1.00 89.56 114 GLU A O 1
ATOM 856 N N . ARG A 1 115 ? 6.268 -0.286 -16.516 1.00 87.88 115 ARG A N 1
ATOM 857 C CA . ARG A 1 115 ? 6.626 -1.099 -17.690 1.00 87.88 115 ARG A CA 1
ATOM 858 C C . ARG A 1 115 ? 7.560 -0.352 -18.640 1.00 87.88 115 ARG A C 1
ATOM 860 O O . ARG A 1 115 ? 8.456 -0.960 -19.221 1.00 87.88 115 ARG A O 1
ATOM 867 N N . SER A 1 116 ? 7.347 0.952 -18.775 1.00 89.75 116 SER A N 1
ATOM 868 C CA . SER A 1 116 ? 7.962 1.806 -19.792 1.00 89.75 116 SER A CA 1
ATOM 869 C C . SER A 1 116 ? 9.072 2.700 -19.244 1.00 89.75 116 SER A C 1
ATOM 871 O O . SER A 1 116 ? 9.942 3.105 -20.010 1.00 89.75 116 SER A O 1
ATOM 873 N N . ILE A 1 117 ? 9.059 3.018 -17.945 1.00 91.75 117 ILE A N 1
ATOM 874 C CA . ILE A 1 117 ? 10.048 3.906 -17.320 1.00 91.75 117 ILE A CA 1
ATOM 875 C C . ILE A 1 117 ? 10.792 3.232 -16.156 1.00 91.75 117 ILE A C 1
ATOM 877 O O . ILE A 1 117 ? 10.224 2.380 -15.471 1.00 91.75 117 ILE A O 1
ATOM 881 N N . PRO A 1 118 ? 12.056 3.619 -15.890 1.00 92.00 118 PRO A N 1
ATOM 882 C CA . PRO A 1 118 ? 12.788 3.158 -14.713 1.00 92.00 118 PRO A CA 1
ATOM 883 C C . PRO A 1 118 ? 12.121 3.595 -13.402 1.00 92.00 118 PRO A C 1
ATOM 885 O O . PRO A 1 118 ? 11.588 4.702 -13.303 1.00 92.00 118 PRO A O 1
ATOM 888 N N . THR A 1 119 ? 12.245 2.772 -12.359 1.00 89.88 119 THR A N 1
ATOM 889 C CA . THR A 1 119 ? 11.644 3.005 -11.030 1.00 89.88 119 THR A CA 1
ATOM 890 C C . THR A 1 119 ? 12.086 4.316 -10.383 1.00 89.88 119 THR A C 1
ATOM 892 O O . THR A 1 119 ? 11.287 4.974 -9.723 1.00 89.88 119 THR A O 1
ATOM 895 N N . GLY A 1 120 ? 13.329 4.749 -10.619 1.00 88.75 120 GLY A N 1
ATOM 896 C CA . GLY A 1 120 ? 13.819 6.048 -10.149 1.00 88.75 120 GLY A CA 1
ATOM 897 C C . GLY A 1 120 ? 13.077 7.230 -10.779 1.00 88.75 120 GLY A C 1
ATOM 898 O O . GLY A 1 120 ? 12.724 8.174 -10.080 1.00 88.75 120 GLY A O 1
ATOM 899 N N . ILE A 1 121 ? 12.776 7.159 -12.079 1.00 91.50 121 ILE A N 1
ATOM 900 C CA . ILE A 1 121 ? 12.010 8.201 -12.780 1.00 91.50 121 ILE A CA 1
ATOM 901 C C . ILE A 1 121 ? 10.551 8.180 -12.322 1.00 91.50 121 ILE A C 1
ATOM 903 O O . ILE A 1 121 ? 9.987 9.236 -12.048 1.00 91.50 121 ILE A O 1
ATOM 907 N N . ALA A 1 122 ? 9.961 6.990 -12.167 1.00 91.00 122 ALA A N 1
ATOM 908 C CA . ALA A 1 122 ? 8.610 6.846 -11.630 1.00 91.00 122 ALA A CA 1
ATOM 909 C C . ALA A 1 122 ? 8.488 7.480 -10.234 1.00 91.00 122 ALA A C 1
ATOM 911 O O . ALA A 1 122 ? 7.595 8.291 -10.002 1.00 91.00 122 ALA A O 1
ATOM 912 N N . ALA A 1 123 ? 9.429 7.187 -9.331 1.00 88.75 123 ALA A N 1
ATOM 913 C CA . ALA A 1 123 ? 9.446 7.748 -7.984 1.00 88.75 123 ALA A CA 1
ATOM 914 C C . ALA A 1 123 ? 9.590 9.280 -7.980 1.00 88.75 123 ALA A C 1
ATOM 916 O O . ALA A 1 123 ? 8.904 9.952 -7.212 1.00 88.75 123 ALA A O 1
ATOM 917 N N . LEU A 1 124 ? 10.437 9.840 -8.853 1.00 90.69 124 LEU A N 1
ATOM 918 C CA . LEU A 1 124 ? 10.601 11.291 -8.984 1.00 90.69 124 LEU A CA 1
ATOM 919 C C . LEU A 1 124 ? 9.321 11.974 -9.476 1.00 90.69 124 LEU A C 1
ATOM 921 O O . LEU A 1 124 ? 8.920 12.984 -8.907 1.00 90.69 124 LEU A O 1
ATOM 925 N N . LEU A 1 125 ? 8.654 11.407 -10.484 1.00 90.88 125 LEU A N 1
ATOM 926 C CA . LEU A 1 125 ? 7.391 11.939 -11.005 1.00 90.88 125 LEU A CA 1
ATOM 927 C C . LEU A 1 125 ? 6.256 11.855 -9.976 1.00 90.88 125 LEU A C 1
ATOM 929 O O . LEU A 1 125 ? 5.424 12.753 -9.891 1.00 90.88 125 LEU A O 1
ATOM 933 N N . VAL A 1 126 ? 6.210 10.803 -9.155 1.00 88.38 126 VAL A N 1
ATOM 934 C CA . VAL A 1 126 ? 5.211 10.730 -8.077 1.00 88.38 126 VAL A CA 1
ATOM 935 C C . VAL A 1 126 ? 5.539 11.710 -6.948 1.00 88.38 126 VAL A C 1
ATOM 937 O O . VAL A 1 126 ? 4.630 12.287 -6.354 1.00 88.38 126 VAL A O 1
ATOM 940 N N . ALA A 1 127 ? 6.820 11.967 -6.672 1.00 88.19 127 ALA A N 1
ATOM 941 C CA . ALA A 1 127 ? 7.225 12.956 -5.675 1.00 88.19 127 ALA A CA 1
ATOM 942 C C . ALA A 1 127 ? 6.775 14.389 -6.022 1.00 88.19 127 ALA A C 1
ATOM 944 O O . ALA A 1 127 ? 6.678 15.217 -5.119 1.00 88.19 127 ALA A O 1
ATOM 945 N N . THR A 1 128 ? 6.455 14.680 -7.291 1.00 90.62 128 THR A N 1
ATOM 946 C CA . THR A 1 128 ? 5.941 15.991 -7.721 1.00 90.62 128 THR A CA 1
ATOM 947 C C . THR A 1 128 ? 4.424 16.143 -7.620 1.00 90.62 128 THR A C 1
ATOM 949 O O . THR A 1 128 ? 3.937 17.244 -7.824 1.00 90.62 128 THR A O 1
ATOM 952 N N . VAL A 1 129 ? 3.663 15.094 -7.285 1.00 87.25 129 VAL A N 1
ATOM 953 C CA . VAL A 1 129 ? 2.190 15.161 -7.127 1.00 87.25 129 VAL A CA 1
ATOM 954 C C . VAL A 1 129 ? 1.687 16.287 -6.197 1.00 87.25 129 VAL A C 1
ATOM 956 O O . VAL A 1 129 ? 0.601 16.797 -6.457 1.00 87.25 129 VAL A O 1
ATOM 959 N N . PRO A 1 130 ? 2.399 16.692 -5.123 1.00 82.50 130 PRO A N 1
ATOM 960 C CA . PRO A 1 130 ? 1.947 17.784 -4.254 1.00 82.50 130 PRO A CA 1
ATOM 961 C C . PRO A 1 130 ? 2.111 19.203 -4.826 1.00 82.50 130 PRO A C 1
ATOM 963 O O . PRO A 1 130 ? 1.679 20.143 -4.158 1.00 82.50 130 PRO A O 1
ATOM 966 N N . LEU A 1 131 ? 2.800 19.370 -5.962 1.00 73.19 131 LEU A N 1
ATOM 967 C CA . LEU A 1 131 ? 3.059 20.666 -6.610 1.00 73.19 131 LEU A CA 1
ATOM 968 C C . LEU A 1 131 ? 1.880 21.089 -7.492 1.00 73.19 131 LEU A C 1
ATOM 970 O O . LEU A 1 131 ? 1.573 22.301 -7.481 1.00 73.19 131 LEU A O 1
#

Foldseek 3Di:
DDPVVVVVVVVVVVVVVVVVCVVPCDPCVVVVVVVVCCVVVLVVLVVLLVPCVPDPLVVVLVVVVVVVVVVVVVVCVVVVVCVVPPDDPVSVVVCVVVVCCVSCVPVVVLSVVSVPDPSVVSVVVVVPVVD